Protein AF-A0A4R7DSG0-F1 (afdb_monomer)

Structure (mmCIF, N/CA/C/O backbone):
data_AF-A0A4R7DSG0-F1
#
_entry.id   AF-A0A4R7DSG0-F1
#
loop_
_atom_site.group_PDB
_atom_site.id
_atom_site.type_symbol
_atom_site.label_atom_id
_atom_site.label_alt_id
_atom_site.label_comp_id
_atom_site.label_asym_id
_atom_site.label_entity_id
_atom_site.label_seq_id
_atom_site.pdbx_PDB_ins_code
_atom_site.Cartn_x
_atom_site.Cartn_y
_atom_site.Cartn_z
_atom_site.occupancy
_atom_site.B_iso_or_equiv
_atom_site.auth_seq_id
_atom_site.auth_comp_id
_atom_site.auth_asym_id
_atom_site.auth_atom_id
_atom_site.pdbx_PDB_model_num
ATOM 1 N N . MET A 1 1 ? 11.474 1.889 -8.917 1.00 92.88 1 MET A N 1
ATOM 2 C CA . MET A 1 1 ? 11.365 1.419 -7.517 1.00 92.88 1 MET A CA 1
ATOM 3 C C . MET A 1 1 ? 11.318 -0.101 -7.487 1.00 92.88 1 MET A C 1
ATOM 5 O O . MET A 1 1 ? 10.864 -0.677 -8.471 1.00 92.88 1 MET A O 1
ATOM 9 N N . GLN A 1 2 ? 11.799 -0.752 -6.426 1.00 96.94 2 GLN A N 1
ATOM 10 C CA . GLN A 1 2 ? 11.694 -2.207 -6.287 1.00 96.94 2 GLN A CA 1
ATOM 11 C C . GLN A 1 2 ? 10.310 -2.583 -5.742 1.00 96.94 2 GLN A C 1
ATOM 13 O O . GLN A 1 2 ? 9.827 -1.959 -4.801 1.00 96.94 2 GLN A O 1
ATOM 18 N N . CYS A 1 3 ? 9.650 -3.559 -6.366 1.00 96.50 3 CYS A N 1
ATOM 19 C CA . CYS A 1 3 ? 8.341 -4.037 -5.936 1.00 96.50 3 CYS A CA 1
ATOM 20 C C . CYS A 1 3 ? 8.440 -4.692 -4.556 1.00 96.50 3 CYS A C 1
ATOM 22 O O . CYS A 1 3 ? 9.254 -5.590 -4.358 1.00 96.50 3 CYS A O 1
ATOM 24 N N . THR A 1 4 ? 7.567 -4.303 -3.629 1.00 94.00 4 THR A N 1
ATOM 25 C CA . THR A 1 4 ? 7.542 -4.844 -2.260 1.00 94.00 4 THR A CA 1
ATOM 26 C C . THR A 1 4 ? 7.014 -6.277 -2.166 1.00 94.00 4 THR A C 1
ATOM 28 O O . THR A 1 4 ? 7.174 -6.913 -1.130 1.00 94.00 4 THR A O 1
ATOM 31 N N . LEU A 1 5 ? 6.396 -6.798 -3.233 1.00 96.44 5 LEU A N 1
ATOM 32 C CA . LEU A 1 5 ? 5.835 -8.152 -3.269 1.00 96.44 5 LEU A CA 1
ATOM 33 C C . LEU A 1 5 ? 6.741 -9.159 -3.982 1.00 96.44 5 LEU A C 1
ATOM 35 O O . LEU A 1 5 ? 6.977 -10.241 -3.460 1.00 96.44 5 LEU A O 1
ATOM 39 N N . CYS A 1 6 ? 7.220 -8.827 -5.184 1.00 97.69 6 CYS A N 1
ATOM 40 C CA . CYS A 1 6 ? 7.991 -9.758 -6.019 1.00 97.69 6 CYS A CA 1
ATOM 41 C C . CYS A 1 6 ? 9.438 -9.320 -6.282 1.00 97.69 6 CYS A C 1
ATOM 43 O O . CYS A 1 6 ? 10.1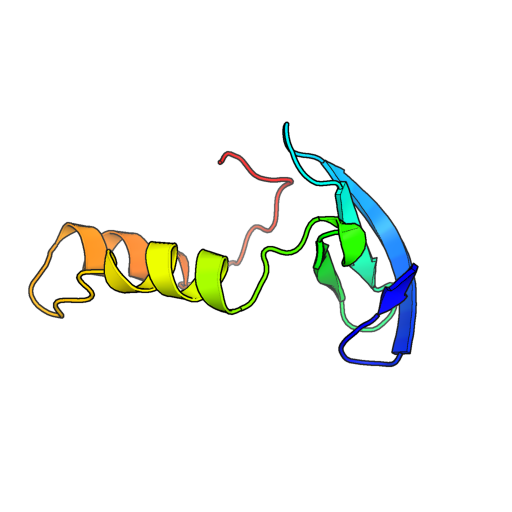62 -10.009 -6.993 1.00 97.69 6 CYS A O 1
ATOM 45 N N . SER A 1 7 ? 9.865 -8.175 -5.742 1.00 97.38 7 SER A N 1
ATOM 46 C CA . SER A 1 7 ? 11.222 -7.628 -5.895 1.00 97.38 7 SER A CA 1
ATOM 47 C C . SER A 1 7 ? 11.643 -7.233 -7.321 1.00 97.38 7 SER A C 1
ATOM 49 O O . SER A 1 7 ? 12.788 -6.821 -7.519 1.00 97.38 7 SER A O 1
ATOM 51 N N . SER A 1 8 ? 10.743 -7.278 -8.306 1.00 98.25 8 SER A N 1
ATOM 52 C CA . SER A 1 8 ? 10.995 -6.795 -9.671 1.00 98.25 8 SER A CA 1
ATOM 53 C C . SER A 1 8 ? 10.923 -5.26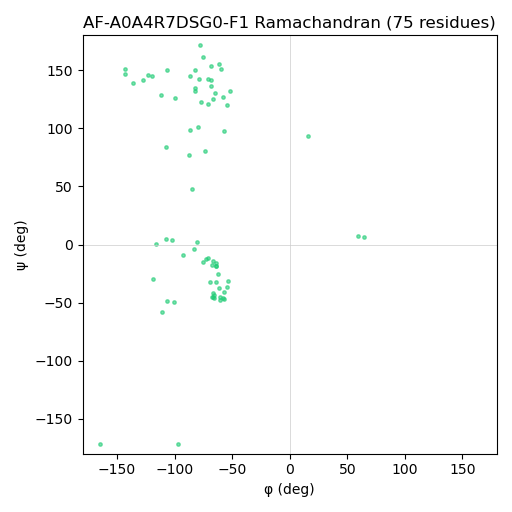9 -9.797 1.00 98.25 8 SER A C 1
ATOM 55 O O . SER A 1 8 ? 10.526 -4.551 -8.872 1.00 98.25 8 SER A O 1
ATOM 57 N N . ILE A 1 9 ? 11.301 -4.749 -10.967 1.00 98.25 9 ILE A N 1
ATOM 58 C CA . ILE A 1 9 ? 11.269 -3.313 -11.259 1.00 98.25 9 ILE A CA 1
A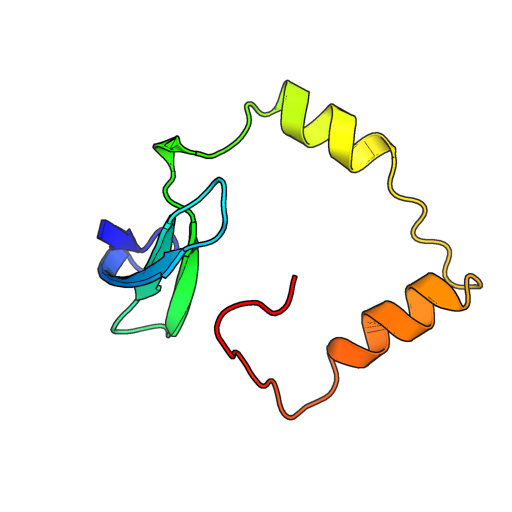TOM 59 C C . ILE A 1 9 ? 9.816 -2.820 -11.336 1.00 98.25 9 ILE A C 1
ATOM 61 O O . ILE A 1 9 ? 8.910 -3.494 -11.822 1.00 98.25 9 ILE A O 1
ATOM 65 N N . SER A 1 10 ? 9.592 -1.619 -10.814 1.00 98.00 10 SER A N 1
ATOM 66 C CA . SER A 1 10 ? 8.318 -0.906 -10.877 1.00 98.00 10 SER A CA 1
ATOM 67 C C . SER A 1 10 ? 8.517 0.492 -11.439 1.00 98.00 10 SER A C 1
ATOM 69 O O . SER A 1 10 ? 9.512 1.163 -11.125 1.00 98.00 10 SER A O 1
ATOM 71 N N . GLN A 1 11 ? 7.556 0.927 -12.246 1.00 97.19 11 GLN A N 1
ATOM 72 C CA . GLN A 1 11 ? 7.546 2.222 -12.920 1.00 97.19 11 GLN A CA 1
ATOM 73 C C . GLN A 1 11 ? 6.531 3.164 -12.262 1.00 97.19 11 GLN A C 1
ATOM 75 O O . GLN A 1 11 ? 5.529 2.677 -11.733 1.00 97.19 11 GLN A O 1
ATOM 80 N N . PRO A 1 12 ? 6.759 4.491 -12.276 1.00 95.88 12 PRO A N 1
ATOM 81 C CA . PRO A 1 12 ? 5.743 5.454 -11.867 1.00 95.88 12 PRO A CA 1
ATOM 82 C C . PRO A 1 12 ? 4.434 5.203 -12.620 1.00 95.88 12 PRO A C 1
ATOM 84 O O . PRO A 1 12 ? 4.439 5.020 -13.836 1.00 95.88 12 PRO A O 1
ATOM 87 N N . PHE A 1 13 ? 3.324 5.173 -11.892 1.00 93.88 13 PHE A N 1
ATOM 88 C CA . PHE A 1 13 ? 2.000 4.903 -12.442 1.00 93.88 13 PHE A CA 1
ATOM 89 C C . PHE A 1 13 ? 1.137 6.158 -12.403 1.00 93.88 13 PHE A C 1
ATOM 91 O O . PHE A 1 13 ? 0.690 6.628 -13.448 1.00 93.88 13 PHE A O 1
ATOM 98 N N . CYS A 1 14 ? 0.941 6.732 -11.215 1.00 92.25 14 CYS A N 1
ATOM 99 C CA . CYS A 1 14 ? 0.338 8.049 -11.058 1.00 92.25 14 CYS A CA 1
ATOM 100 C C . CYS A 1 14 ? 0.573 8.630 -9.659 1.00 92.25 14 CYS A C 1
ATOM 102 O O . CYS A 1 14 ? 1.356 8.081 -8.891 1.00 92.25 14 CYS A O 1
ATOM 104 N N . ALA A 1 15 ? -0.065 9.752 -9.329 1.00 91.69 15 ALA A N 1
ATOM 105 C CA . ALA A 1 15 ? 0.082 10.406 -8.035 1.00 91.69 15 ALA A CA 1
ATOM 106 C C . ALA A 1 15 ? -1.245 11.013 -7.564 1.00 91.69 15 ALA A C 1
ATOM 108 O O . ALA A 1 15 ? -2.032 11.498 -8.378 1.00 91.69 15 ALA A O 1
ATOM 109 N N . ASP A 1 16 ? -1.464 11.006 -6.250 1.00 88.94 16 ASP A N 1
ATOM 110 C CA . ASP A 1 16 ? -2.457 11.858 -5.596 1.00 88.94 16 ASP A CA 1
ATOM 111 C C . ASP A 1 16 ? -1.773 13.128 -5.037 1.00 88.94 16 ASP A C 1
ATOM 113 O O . ASP A 1 16 ? -0.603 13.399 -5.311 1.00 88.94 16 ASP A O 1
ATOM 117 N N . LYS A 1 17 ? -2.494 13.943 -4.257 1.00 87.56 17 LYS A N 1
ATOM 118 C CA . LYS A 1 17 ? -1.941 15.179 -3.662 1.00 87.56 17 LYS A CA 1
ATOM 119 C C . LYS A 1 17 ? -0.800 14.941 -2.660 1.00 87.56 17 LYS A C 1
ATOM 121 O O . LYS A 1 17 ? -0.109 15.891 -2.308 1.00 87.56 17 LYS A O 1
ATOM 126 N N . LYS A 1 18 ? -0.665 13.724 -2.141 1.00 87.81 18 LYS A N 1
ATOM 127 C CA . LYS A 1 18 ? 0.233 13.342 -1.047 1.00 87.81 18 LYS A CA 1
ATOM 128 C C . LYS A 1 18 ? 1.263 12.289 -1.459 1.00 87.81 18 LYS A C 1
ATOM 130 O O . LYS A 1 18 ? 2.329 12.250 -0.859 1.00 87.81 18 LYS A O 1
ATOM 135 N N . ARG A 1 19 ? 0.944 11.411 -2.414 1.00 91.88 19 ARG A N 1
ATOM 136 C CA . ARG A 1 19 ? 1.696 10.177 -2.680 1.00 91.88 19 ARG A CA 1
ATOM 137 C C . ARG A 1 19 ? 1.905 9.947 -4.167 1.00 91.88 19 ARG A C 1
ATOM 139 O O . ARG A 1 19 ? 0.975 10.098 -4.959 1.00 91.88 19 ARG A O 1
ATOM 146 N N . GLN A 1 20 ? 3.108 9.505 -4.524 1.00 94.31 20 GLN A N 1
ATOM 147 C CA . GLN A 1 20 ? 3.360 8.854 -5.806 1.00 94.31 20 GLN A CA 1
ATOM 148 C C . GLN A 1 20 ? 3.074 7.358 -5.693 1.00 94.31 20 GLN A C 1
ATOM 150 O O . GLN A 1 20 ? 3.329 6.743 -4.661 1.00 94.31 20 GLN A O 1
ATOM 155 N N . TYR A 1 21 ? 2.555 6.781 -6.769 1.00 94.38 21 TYR A N 1
ATOM 156 C CA . TYR A 1 21 ? 2.264 5.363 -6.898 1.00 94.38 21 TYR A CA 1
ATOM 157 C C . TYR A 1 21 ? 3.068 4.769 -8.046 1.00 94.38 21 TYR A C 1
ATOM 159 O O . TYR A 1 21 ? 3.253 5.393 -9.094 1.00 94.38 21 TYR A O 1
ATOM 167 N N . PHE A 1 22 ? 3.487 3.525 -7.866 1.00 95.62 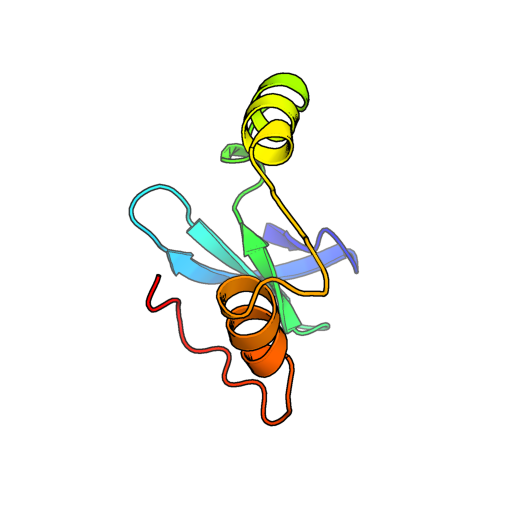22 PHE A N 1
ATOM 168 C CA . PHE A 1 22 ? 4.276 2.755 -8.813 1.00 95.62 22 PHE A CA 1
ATOM 169 C C . PHE A 1 22 ? 3.541 1.469 -9.153 1.00 95.62 22 PHE A C 1
ATOM 171 O O . PHE A 1 22 ? 2.888 0.891 -8.289 1.00 95.62 22 PHE A O 1
ATOM 178 N N . ARG A 1 23 ? 3.668 1.010 -10.397 1.00 96.00 23 ARG A N 1
ATOM 179 C CA . ARG A 1 23 ? 3.156 -0.281 -10.860 1.00 96.00 23 ARG A CA 1
ATOM 180 C C . ARG A 1 23 ? 4.321 -1.204 -11.187 1.00 96.00 23 ARG A C 1
ATOM 182 O O . ARG A 1 23 ? 5.230 -0.816 -11.926 1.00 96.00 23 ARG A O 1
ATOM 189 N N . CYS A 1 24 ? 4.304 -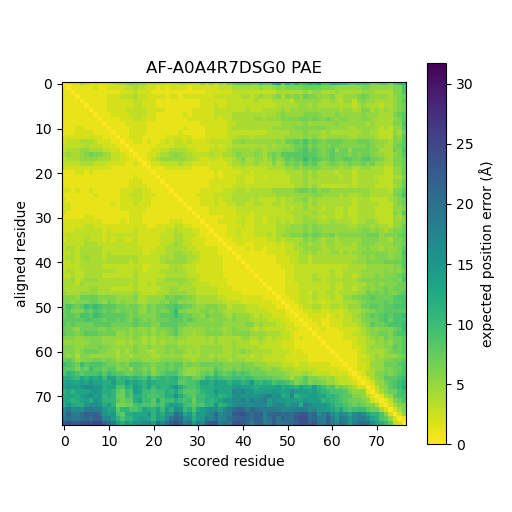2.412 -10.633 1.00 97.12 24 CYS A N 1
ATOM 190 C CA . CYS A 1 24 ? 5.278 -3.444 -10.975 1.00 97.12 24 CYS A CA 1
ATOM 191 C C . CYS A 1 24 ? 5.072 -3.933 -12.412 1.00 97.12 24 CYS A C 1
ATOM 193 O O . CYS A 1 24 ? 3.939 -4.175 -12.818 1.00 97.12 24 CYS A O 1
ATOM 195 N N . THR A 1 25 ? 6.164 -4.102 -13.163 1.00 97.19 25 THR A N 1
ATOM 196 C CA . THR A 1 25 ? 6.113 -4.597 -14.549 1.00 97.19 25 THR A CA 1
ATOM 197 C C . THR A 1 25 ? 5.847 -6.098 -14.650 1.00 97.19 25 THR A C 1
ATOM 199 O O . THR A 1 25 ? 5.507 -6.563 -15.729 1.00 97.19 25 THR A O 1
ATOM 202 N N . GLU A 1 26 ? 5.990 -6.839 -13.545 1.00 98.12 26 GLU A N 1
ATOM 203 C CA . GLU A 1 26 ? 5.855 -8.302 -13.523 1.00 98.12 26 GLU A CA 1
ATOM 204 C C . GLU A 1 26 ? 4.552 -8.778 -12.872 1.00 98.12 26 GLU A C 1
ATOM 206 O O . GLU A 1 26 ? 3.858 -9.622 -13.426 1.00 98.12 26 GLU A O 1
ATOM 211 N N . CYS A 1 27 ? 4.208 -8.262 -11.686 1.00 96.94 27 CYS A N 1
ATOM 212 C CA . CYS A 1 27 ? 3.043 -8.738 -10.925 1.00 96.94 27 CYS A CA 1
ATOM 213 C C . CYS A 1 27 ? 1.860 -7.763 -10.902 1.00 96.94 27 CYS A C 1
ATOM 215 O O . CYS A 1 27 ? 0.898 -7.997 -10.175 1.00 96.94 27 CYS A O 1
ATOM 217 N N . ASP A 1 28 ? 1.951 -6.647 -11.631 1.00 93.75 28 ASP A N 1
ATOM 218 C CA . ASP A 1 28 ? 0.931 -5.592 -11.699 1.00 93.75 28 ASP A CA 1
ATOM 219 C C . ASP A 1 28 ? 0.557 -4.916 -10.368 1.00 93.75 28 ASP A C 1
ATOM 221 O O . ASP A 1 28 ? -0.343 -4.073 -10.340 1.00 93.75 28 ASP A O 1
ATOM 225 N N . LEU A 1 29 ? 1.267 -5.207 -9.270 1.00 94.00 29 LEU A N 1
ATOM 226 C CA . LEU A 1 29 ? 1.034 -4.548 -7.988 1.00 94.00 29 LEU A CA 1
ATOM 227 C C . LEU A 1 29 ? 1.203 -3.035 -8.133 1.00 94.00 29 LEU A C 1
ATOM 229 O O . LEU A 1 29 ? 2.260 -2.564 -8.563 1.00 94.00 29 LEU A O 1
ATOM 233 N N . ILE A 1 30 ? 0.184 -2.292 -7.703 1.00 93.44 30 ILE A N 1
ATOM 234 C CA . ILE A 1 30 ? 0.251 -0.844 -7.522 1.00 93.44 30 ILE A CA 1
ATOM 235 C C . ILE A 1 30 ? 0.474 -0.549 -6.042 1.00 93.44 30 ILE A C 1
ATOM 237 O O . ILE A 1 30 ? -0.278 -1.017 -5.191 1.00 93.44 30 ILE A O 1
ATOM 241 N N . PHE A 1 31 ? 1.508 0.226 -5.736 1.00 93.94 31 PHE A N 1
ATOM 242 C CA . PHE A 1 31 ? 1.902 0.562 -4.370 1.00 93.94 31 PHE A CA 1
ATOM 243 C C . PHE A 1 31 ? 2.404 2.003 -4.291 1.00 93.94 31 PHE A C 1
ATOM 245 O O . PHE A 1 31 ? 2.900 2.550 -5.277 1.00 93.94 31 PHE A O 1
ATOM 252 N N . ALA A 1 32 ? 2.225 2.630 -3.130 1.00 94.25 32 ALA A N 1
ATOM 253 C CA . ALA A 1 32 ? 2.714 3.980 -2.874 1.00 94.25 32 ALA A CA 1
ATOM 254 C C . ALA A 1 32 ? 4.235 3.989 -2.650 1.00 94.25 32 ALA A C 1
ATOM 256 O O . ALA A 1 32 ? 4.833 2.958 -2.337 1.00 94.25 32 ALA A O 1
ATOM 257 N N . ASP A 1 33 ? 4.839 5.166 -2.782 1.00 93.62 33 ASP A N 1
ATOM 258 C CA . ASP A 1 33 ? 6.198 5.438 -2.320 1.00 93.62 33 ASP A CA 1
ATOM 259 C C . ASP A 1 33 ? 6.362 5.086 -0.823 1.00 93.62 33 ASP A C 1
ATOM 261 O O . ASP A 1 33 ? 5.635 5.658 -0.001 1.00 93.62 33 ASP A O 1
ATOM 265 N N . PRO A 1 34 ? 7.272 4.160 -0.448 1.00 90.75 34 PRO A N 1
ATOM 266 C CA . PRO A 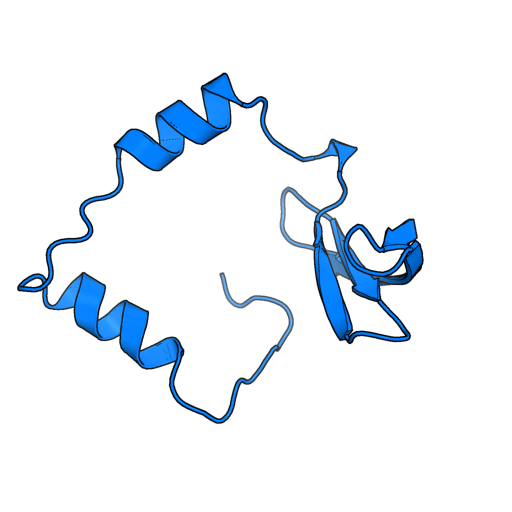1 34 ? 7.542 3.786 0.935 1.00 90.75 34 PRO A CA 1
ATOM 267 C C . PRO A 1 34 ? 7.869 4.974 1.835 1.00 90.75 34 PRO A C 1
ATOM 269 O O . PRO A 1 34 ? 7.483 4.962 3.001 1.00 90.75 34 PRO A O 1
ATOM 272 N N . ASP A 1 35 ? 8.493 6.021 1.292 1.00 91.50 35 ASP A N 1
ATOM 273 C CA . ASP A 1 35 ? 8.858 7.220 2.055 1.00 91.50 35 ASP A CA 1
ATOM 274 C C . ASP A 1 35 ? 7.630 8.069 2.435 1.00 91.50 35 ASP A C 1
ATOM 276 O O . ASP A 1 35 ? 7.717 8.975 3.262 1.00 91.50 35 ASP A O 1
ATOM 280 N N . THR A 1 36 ? 6.463 7.770 1.856 1.00 92.62 36 THR A N 1
ATOM 281 C CA . THR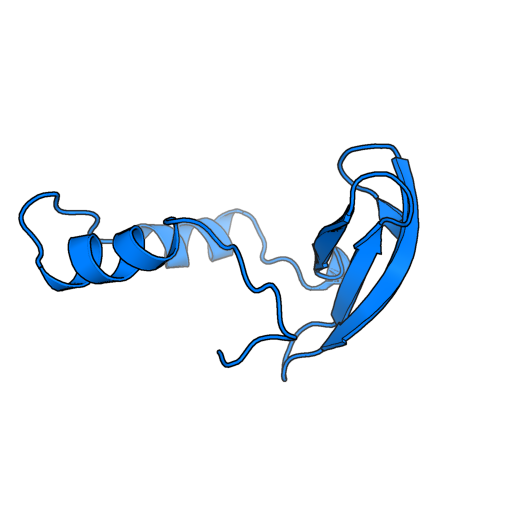 A 1 36 ? 5.182 8.428 2.162 1.00 92.62 36 THR A CA 1
ATOM 282 C C . THR A 1 36 ? 4.267 7.598 3.064 1.00 92.62 36 THR A C 1
ATOM 284 O O . THR A 1 36 ? 3.121 7.991 3.313 1.00 92.62 36 THR A O 1
ATOM 287 N N . LEU A 1 37 ? 4.738 6.439 3.536 1.00 90.81 37 LEU A N 1
ATOM 288 C CA . LEU A 1 37 ? 3.991 5.608 4.472 1.00 90.81 37 LEU A CA 1
ATOM 289 C C . LEU A 1 37 ? 3.946 6.264 5.852 1.00 90.81 37 LEU A C 1
ATOM 291 O O . LEU A 1 37 ? 4.904 6.880 6.313 1.00 90.81 37 LEU A O 1
ATOM 295 N N . LEU A 1 38 ? 2.801 6.113 6.510 1.00 93.44 38 LEU A N 1
ATOM 296 C CA . LEU A 1 38 ? 2.641 6.527 7.896 1.00 93.44 38 LEU A CA 1
ATOM 297 C C . LEU A 1 38 ? 3.477 5.628 8.805 1.00 93.44 38 LEU A C 1
ATOM 299 O O . LEU A 1 38 ? 3.709 4.455 8.499 1.00 93.44 38 LEU A O 1
ATOM 303 N N . SER A 1 39 ? 3.874 6.152 9.963 1.00 95.56 39 SER A N 1
ATOM 304 C CA . SER A 1 39 ? 4.372 5.282 11.022 1.00 95.56 39 SER A CA 1
ATOM 305 C C . SER A 1 39 ? 3.278 4.302 11.452 1.00 95.56 39 SER A C 1
ATOM 307 O O . SER A 1 39 ? 2.084 4.586 11.350 1.00 95.56 39 SER A O 1
ATOM 309 N N . GLN A 1 40 ? 3.678 3.160 12.009 1.00 95.88 40 GLN A N 1
ATOM 310 C CA . GLN A 1 40 ? 2.731 2.159 12.506 1.00 95.88 40 GLN A CA 1
ATOM 311 C C . GLN A 1 40 ? 1.722 2.745 13.511 1.00 95.88 40 GLN A C 1
ATOM 313 O O . GLN A 1 40 ? 0.554 2.362 13.519 1.00 95.88 40 GLN A O 1
ATOM 318 N N . ALA A 1 41 ? 2.159 3.681 14.361 1.00 97.69 41 ALA A N 1
ATOM 319 C CA . ALA A 1 41 ? 1.288 4.331 15.334 1.00 97.69 41 ALA A CA 1
ATOM 320 C C . ALA A 1 41 ? 0.237 5.225 14.656 1.00 97.69 41 ALA A C 1
ATOM 322 O O . ALA A 1 41 ? -0.939 5.159 15.005 1.00 97.69 41 ALA A O 1
ATOM 323 N N . GLU A 1 42 ? 0.639 6.026 13.668 1.00 96.94 42 GLU A N 1
ATOM 324 C CA . GLU A 1 42 ? -0.272 6.882 12.899 1.00 96.94 42 GLU A CA 1
ATOM 325 C C . GLU A 1 42 ? -1.244 6.062 12.046 1.00 96.94 42 GLU A C 1
ATOM 327 O O . GLU A 1 42 ? -2.436 6.365 12.013 1.00 96.94 42 GLU A O 1
ATOM 332 N N . GLU A 1 43 ? -0.760 4.999 11.397 1.00 96.25 43 GLU A N 1
ATOM 333 C CA . GLU A 1 43 ? -1.608 4.065 10.658 1.00 96.25 43 GLU A CA 1
ATOM 334 C C . GLU A 1 43 ? -2.664 3.450 11.582 1.00 96.25 43 GLU A C 1
ATOM 336 O O . GLU A 1 43 ? -3.850 3.456 11.248 1.00 96.25 43 GLU A O 1
ATOM 341 N N . LYS A 1 44 ? -2.259 2.994 12.775 1.00 96.06 44 LYS A N 1
ATOM 342 C CA . LYS A 1 44 ? -3.180 2.428 13.765 1.00 96.06 44 LYS A CA 1
ATOM 343 C C . LYS A 1 44 ? -4.241 3.438 14.198 1.00 96.06 44 LYS A C 1
ATOM 345 O O . LYS A 1 44 ? -5.412 3.077 14.249 1.00 96.06 44 LYS A O 1
ATOM 350 N N . LEU A 1 45 ? -3.854 4.682 14.487 1.00 97.06 45 LEU A N 1
ATOM 351 C CA . LEU A 1 45 ? -4.805 5.725 14.885 1.00 97.06 45 LEU A CA 1
ATOM 352 C C . LEU A 1 45 ? -5.893 5.927 13.829 1.00 97.06 45 LEU A C 1
ATOM 354 O O . LEU A 1 45 ? -7.057 6.059 14.183 1.00 97.06 45 LEU A O 1
ATOM 358 N N . ILE A 1 46 ? -5.534 5.915 12.542 1.00 95.25 46 ILE A N 1
ATOM 359 C CA . ILE A 1 46 ? -6.515 5.995 11.452 1.00 95.25 46 ILE A CA 1
ATOM 360 C C . ILE A 1 46 ? -7.389 4.739 11.424 1.00 95.25 46 ILE A C 1
ATOM 362 O O . ILE A 1 46 ? -8.608 4.837 11.297 1.00 95.25 46 ILE A O 1
ATOM 366 N N . TYR A 1 47 ? -6.776 3.563 11.555 1.00 93.56 47 TYR A N 1
ATOM 367 C CA . TYR A 1 47 ? -7.479 2.284 11.491 1.00 93.56 47 TYR A CA 1
ATOM 368 C C . TYR A 1 47 ? -8.495 2.097 12.621 1.00 93.56 47 TYR A C 1
ATOM 370 O O . TYR A 1 47 ? -9.538 1.481 12.409 1.00 93.56 47 TYR A O 1
ATOM 378 N N . ASP A 1 48 ? -8.218 2.650 13.802 1.00 95.69 48 ASP A N 1
ATOM 379 C CA . ASP A 1 48 ? -9.106 2.595 14.964 1.00 95.69 48 ASP A CA 1
ATOM 380 C C . ASP A 1 48 ? -10.441 3.337 14.726 1.00 95.69 48 ASP A C 1
ATOM 382 O O . ASP A 1 48 ? -11.406 3.089 15.446 1.00 95.69 48 ASP A O 1
ATOM 386 N N . TYR A 1 49 ? -10.537 4.193 13.697 1.00 93.06 49 TYR A N 1
ATOM 387 C CA . TYR A 1 49 ? -11.794 4.832 13.279 1.00 93.06 49 TYR A CA 1
ATOM 388 C C . TYR A 1 49 ? -12.663 3.963 12.353 1.00 93.06 49 TYR A C 1
ATOM 390 O O . TYR A 1 49 ? -13.754 4.387 11.969 1.00 93.06 49 TYR A O 1
ATOM 398 N N . HIS A 1 50 ? -12.208 2.779 11.933 1.00 90.75 50 HIS A N 1
ATOM 399 C CA . HIS A 1 50 ? -12.987 1.932 11.030 1.00 90.75 50 HIS A CA 1
ATOM 400 C C . HIS A 1 50 ? -14.124 1.190 11.750 1.00 90.75 50 HIS A C 1
ATOM 402 O O . HIS A 1 50 ? -13.894 0.347 12.615 1.00 90.75 50 HIS A O 1
ATOM 408 N N . GLU A 1 51 ? -15.356 1.400 11.285 1.00 89.38 51 GLU A N 1
ATOM 409 C CA . GLU A 1 51 ? -16.552 0.672 11.725 1.00 89.38 51 GLU A CA 1
ATOM 410 C C . GLU A 1 51 ? -17.032 -0.307 10.636 1.00 89.38 51 GLU A C 1
ATOM 412 O O . GLU A 1 51 ? -17.921 -0.023 9.837 1.00 89.38 51 GLU A O 1
ATOM 417 N N . ASN A 1 52 ? -16.439 -1.503 10.590 1.00 90.75 52 ASN A N 1
ATOM 418 C CA . ASN A 1 52 ? -16.715 -2.518 9.558 1.00 90.75 52 ASN A CA 1
ATOM 419 C C . ASN A 1 52 ? -17.937 -3.405 9.886 1.00 90.75 52 ASN A C 1
ATOM 421 O O . ASN A 1 52 ? -17.875 -4.636 9.824 1.00 90.75 52 ASN A O 1
ATOM 425 N N . GLY A 1 53 ? -19.057 -2.796 10.282 1.00 94.56 53 GLY A N 1
ATOM 426 C CA . GLY A 1 53 ? -20.270 -3.519 10.671 1.00 94.56 53 GLY A CA 1
ATOM 427 C C . GLY A 1 53 ? -20.914 -4.265 9.488 1.00 94.56 53 GLY A C 1
ATOM 428 O O . GLY A 1 53 ? -21.280 -3.631 8.501 1.00 94.56 53 GLY A O 1
ATOM 429 N N . PRO A 1 54 ? -21.164 -5.588 9.551 1.00 92.75 54 PRO A N 1
ATOM 430 C CA . PRO A 1 54 ? -21.711 -6.350 8.414 1.00 92.75 54 PRO A CA 1
ATOM 431 C C . PRO A 1 54 ? -23.157 -5.974 8.039 1.00 92.75 54 PRO A C 1
ATOM 433 O O . PRO A 1 54 ? -23.625 -6.290 6.938 1.00 92.75 54 PRO A O 1
ATOM 436 N N . ASN A 1 55 ? -23.859 -5.307 8.957 1.00 94.62 55 ASN A N 1
ATOM 437 C CA . ASN A 1 55 ? -25.203 -4.766 8.759 1.00 94.62 55 ASN A CA 1
ATOM 438 C C . ASN A 1 55 ? -25.189 -3.306 8.277 1.00 94.62 55 ASN A C 1
ATOM 440 O O . ASN A 1 55 ? -26.240 -2.793 7.898 1.00 94.62 55 ASN A O 1
ATOM 444 N N . ASP A 1 56 ? -24.028 -2.644 8.264 1.00 94.75 56 ASP A N 1
ATOM 445 C CA . ASP A 1 56 ? -23.896 -1.283 7.755 1.00 94.75 56 ASP A CA 1
ATOM 446 C C . ASP A 1 56 ? -24.031 -1.281 6.222 1.00 94.75 56 ASP A C 1
ATOM 448 O O . ASP A 1 56 ? -23.295 -1.950 5.489 1.00 94.75 56 ASP A O 1
ATOM 452 N N . LEU A 1 57 ? -25.017 -0.541 5.713 1.00 93.44 57 LEU A N 1
ATOM 453 C CA . LEU A 1 57 ? -25.305 -0.486 4.279 1.00 93.44 57 LEU A CA 1
ATOM 454 C C . LEU A 1 57 ? -24.209 0.238 3.487 1.00 93.44 57 LEU A C 1
ATOM 456 O O . LEU A 1 57 ? -23.957 -0.125 2.335 1.00 93.44 57 LEU A O 1
ATOM 460 N N . GLY A 1 58 ? -23.558 1.237 4.085 1.00 91.25 58 GLY A N 1
ATOM 461 C CA . GLY A 1 58 ? -22.431 1.956 3.498 1.00 91.25 58 GLY A CA 1
ATOM 462 C C . GLY A 1 58 ? -21.220 1.045 3.333 1.00 91.25 58 GLY A C 1
ATOM 463 O O . GLY A 1 58 ? -20.669 0.958 2.235 1.00 91.25 58 GLY A O 1
ATOM 464 N N . TYR A 1 59 ? -20.887 0.275 4.367 1.00 92.00 59 TYR A N 1
ATOM 465 C CA . TYR A 1 59 ? -19.830 -0.729 4.339 1.00 92.00 59 TYR A CA 1
ATOM 466 C C . TYR A 1 59 ? -20.107 -1.806 3.286 1.00 92.00 59 TYR A C 1
ATOM 468 O O . TYR A 1 59 ? -19.269 -2.079 2.426 1.00 92.00 59 TYR A O 1
ATOM 476 N N . ARG A 1 60 ? -21.327 -2.354 3.243 1.00 92.44 60 ARG A N 1
ATOM 477 C CA . ARG A 1 60 ? -21.725 -3.323 2.205 1.00 92.44 60 ARG A CA 1
ATOM 478 C C . ARG A 1 60 ? -21.657 -2.730 0.795 1.00 92.44 60 ARG A C 1
ATOM 480 O O . ARG A 1 60 ? -21.282 -3.431 -0.145 1.00 92.44 60 ARG A O 1
ATOM 487 N N . LYS A 1 61 ? -22.019 -1.453 0.624 1.00 90.81 61 LYS A N 1
ATOM 488 C CA . LYS A 1 61 ? -21.902 -0.746 -0.660 1.00 90.81 61 LYS A CA 1
ATOM 489 C C . LYS A 1 61 ? -20.441 -0.571 -1.063 1.00 90.81 61 LYS A C 1
ATOM 491 O O . LYS A 1 61 ? -20.123 -0.835 -2.216 1.00 90.81 61 LYS A O 1
ATOM 496 N N . PHE A 1 62 ? -19.569 -0.192 -0.132 1.00 88.31 62 PHE A N 1
ATOM 497 C CA . PHE A 1 62 ? -18.126 -0.127 -0.355 1.00 88.31 62 PHE A CA 1
ATOM 498 C C . PHE A 1 62 ? -17.565 -1.487 -0.801 1.00 88.31 62 PHE A C 1
ATOM 500 O O . PHE A 1 62 ? -16.891 -1.560 -1.827 1.00 88.31 62 PHE A O 1
ATOM 507 N N . LEU A 1 63 ? -17.928 -2.580 -0.119 1.00 90.62 63 LEU A N 1
ATOM 508 C CA . LEU A 1 63 ? -17.495 -3.934 -0.489 1.00 90.62 63 LEU A CA 1
ATOM 509 C C . LEU A 1 63 ? -17.976 -4.374 -1.879 1.00 90.62 63 LEU A C 1
ATOM 511 O O . LEU A 1 63 ? -17.326 -5.202 -2.514 1.00 90.62 63 LEU A O 1
ATOM 515 N N . ASN A 1 64 ? -19.075 -3.820 -2.403 1.00 87.62 64 ASN A N 1
ATOM 516 C CA . ASN A 1 64 ? -19.512 -4.132 -3.768 1.00 87.62 64 ASN A CA 1
ATOM 517 C C . ASN A 1 64 ? -18.509 -3.676 -4.842 1.00 87.62 64 ASN A C 1
ATOM 519 O O . ASN A 1 64 ? -18.565 -4.211 -5.947 1.00 87.62 64 ASN A O 1
ATOM 523 N N . HIS A 1 65 ? -17.579 -2.761 -4.541 1.00 82.50 65 HIS A N 1
ATOM 524 C CA . HIS A 1 65 ? -16.486 -2.409 -5.456 1.00 82.50 65 HIS A CA 1
ATOM 525 C C . HIS A 1 65 ? -15.484 -3.556 -5.674 1.00 82.50 65 HIS A C 1
ATOM 527 O O . HIS A 1 65 ? -14.708 -3.514 -6.622 1.00 82.50 65 HIS A O 1
ATOM 533 N N . LEU A 1 66 ? -15.517 -4.604 -4.841 1.00 85.00 66 LEU A N 1
ATOM 534 C CA . LEU A 1 66 ? -14.692 -5.805 -5.003 1.00 85.00 66 LEU A CA 1
ATOM 535 C C . LEU A 1 66 ? -15.260 -6.792 -6.040 1.00 85.00 66 LEU A C 1
ATOM 537 O O . LEU A 1 66 ? -14.705 -7.878 -6.226 1.00 85.00 66 LEU A O 1
ATOM 541 N N . LYS A 1 67 ? -16.374 -6.459 -6.701 1.00 83.62 67 LYS A N 1
ATOM 542 C CA . LYS A 1 67 ? -16.954 -7.299 -7.752 1.00 83.62 67 LYS A CA 1
ATOM 543 C C . LYS A 1 67 ? -16.239 -7.056 -9.088 1.00 83.62 67 LYS A C 1
ATOM 545 O O . LYS A 1 67 ? -16.056 -5.899 -9.459 1.00 83.62 67 LYS A O 1
ATOM 550 N N . PRO A 1 68 ? -15.881 -8.114 -9.836 1.00 78.69 68 PRO A N 1
ATOM 551 C CA . PRO A 1 68 ? -15.320 -7.969 -11.175 1.00 78.69 68 PRO A CA 1
ATOM 552 C C . PRO A 1 68 ? -16.278 -7.246 -12.142 1.00 78.69 68 PRO A C 1
ATOM 554 O O . PRO A 1 68 ? -17.496 -7.408 -12.016 1.00 78.69 68 PRO A O 1
ATOM 557 N N . PRO A 1 69 ? -15.756 -6.531 -13.157 1.00 76.44 69 PRO A N 1
ATOM 558 C CA . PRO A 1 69 ? -14.335 -6.321 -13.455 1.00 76.44 69 PRO A CA 1
ATOM 559 C C . PRO A 1 69 ? -13.682 -5.246 -12.566 1.00 76.44 69 PRO A C 1
ATOM 561 O O . PRO A 1 69 ? -14.274 -4.209 -12.282 1.00 76.44 69 PRO A O 1
ATOM 564 N N . TYR A 1 70 ? -12.424 -5.470 -12.175 1.00 70.56 70 TYR A N 1
ATOM 565 C CA . TYR A 1 70 ? -11.632 -4.485 -11.435 1.00 70.56 70 TYR A CA 1
ATOM 566 C C . TYR A 1 70 ? -11.066 -3.439 -12.402 1.00 70.56 70 TYR A C 1
ATOM 568 O O . TYR A 1 70 ? -10.085 -3.692 -13.100 1.00 70.56 70 TYR A O 1
ATOM 576 N N . 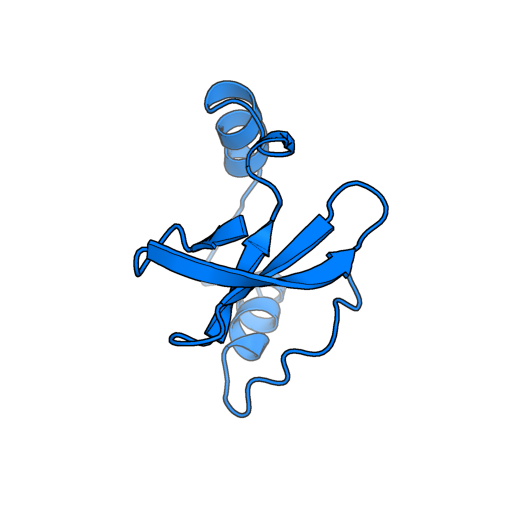TRP A 1 71 ? -11.674 -2.256 -12.468 1.00 64.69 71 TRP A N 1
ATOM 577 C CA . TRP A 1 71 ? -11.102 -1.140 -13.223 1.00 64.69 71 TRP A CA 1
ATOM 578 C C . TRP A 1 71 ? -10.135 -0.355 -12.344 1.00 64.69 71 TRP A C 1
ATOM 580 O O . TRP A 1 71 ? -10.546 0.507 -11.567 1.00 64.69 71 TRP A O 1
ATOM 590 N N . ILE A 1 72 ? -8.838 -0.630 -12.482 1.00 68.38 72 ILE A N 1
ATOM 591 C CA . ILE A 1 72 ? -7.798 0.160 -11.821 1.00 68.38 72 ILE A CA 1
ATOM 592 C C . ILE A 1 72 ? -7.438 1.345 -12.721 1.00 68.38 72 ILE A C 1
ATOM 594 O O . ILE A 1 72 ? -6.433 1.346 -13.428 1.00 68.38 72 ILE A O 1
ATOM 598 N N . ASN A 1 73 ? -8.303 2.355 -12.726 1.00 68.56 73 ASN A N 1
ATOM 599 C CA . ASN A 1 73 ? -7.952 3.668 -13.258 1.00 68.56 73 ASN A CA 1
ATOM 600 C C . ASN A 1 73 ? -7.201 4.445 -12.182 1.00 68.56 73 ASN A C 1
ATOM 602 O O . ASN A 1 73 ? -7.460 4.229 -10.998 1.00 68.56 73 ASN A O 1
ATOM 606 N N . CYS A 1 74 ? -6.291 5.340 -12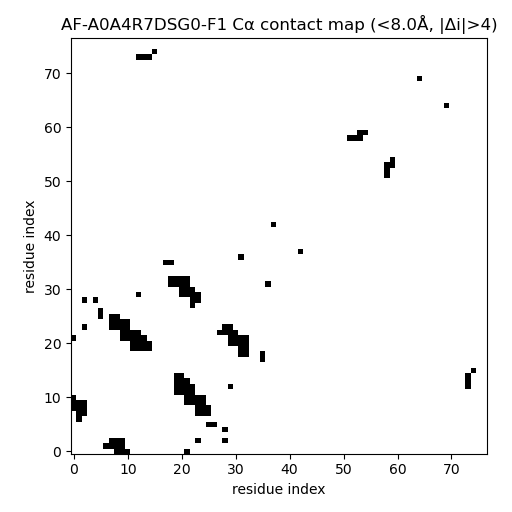.579 1.00 65.38 74 CYS A N 1
ATOM 607 C CA . CYS A 1 74 ? -5.610 6.212 -11.629 1.00 65.38 74 CYS A CA 1
ATOM 608 C C . CYS A 1 74 ? -6.647 7.023 -10.826 1.00 65.38 74 CYS A C 1
ATOM 610 O O . CYS A 1 74 ? -7.227 7.990 -11.314 1.00 65.38 74 CYS A O 1
ATOM 612 N N . LEU A 1 75 ? -6.922 6.492 -9.635 1.00 59.41 75 LEU A N 1
ATOM 613 C CA . LEU A 1 75 ? -7.630 6.996 -8.469 1.00 59.41 75 LEU A CA 1
ATOM 614 C C . LEU A 1 75 ? -8.509 8.236 -8.718 1.00 59.41 75 LEU A C 1
ATOM 616 O O . LEU A 1 75 ? -8.081 9.371 -8.539 1.00 59.41 75 LEU A O 1
ATOM 620 N N . ARG A 1 76 ? -9.798 8.006 -9.012 1.00 51.19 76 ARG A N 1
ATOM 621 C CA . ARG A 1 76 ? -10.859 8.878 -8.478 1.00 51.19 76 ARG A CA 1
ATOM 622 C C . ARG A 1 76 ? -11.004 8.548 -6.989 1.00 51.19 76 ARG A C 1
ATOM 624 O O . ARG A 1 76 ? -11.866 7.750 -6.627 1.00 51.19 76 ARG A O 1
ATOM 631 N N . VAL A 1 77 ? -10.126 9.101 -6.160 1.00 44.31 77 VAL A N 1
ATOM 632 C CA . VAL A 1 77 ? -10.341 9.235 -4.712 1.00 44.31 77 VAL A CA 1
ATOM 633 C C . VAL A 1 77 ? -10.351 10.718 -4.395 1.00 44.31 77 VAL A C 1
ATOM 635 O O . VAL A 1 77 ? -9.423 11.414 -4.864 1.00 44.31 77 VAL A O 1
#

Mean predicted aligned error: 5.01 Å

Solvent-accessible surface area (backbone atoms only — not comparable to full-atom values): 4990 Å² total; per-residue (Å²): 88,71,30,93,86,80,64,44,61,26,44,85,67,48,68,63,102,82,42,48,28,30,29,24,79,82,79,65,50,70,44,64,46,74,92,67,56,70,55,73,67,58,48,46,61,58,54,72,71,64,79,84,47,90,84,39,65,66,52,54,55,58,58,54,68,76,48,83,80,80,79,86,62,88,69,97,119

Nearest PDB structures (foldseek):
  7hh2-assembly3_C  TM=3.645E-01  e=3.482E+00  Homo sapiens
  7hgi-assembly3_C  TM=3.743E-01  e=4.241E+00  Homo sapiens
  3qby-assembly1_B  TM=3.835E-01  e=5.891E+00  Homo sapiens
  3qby-assembly1_C  TM=3.585E-01  e=9.968E+00  Homo sapiens
  9gru-assembly3_C  TM=3.566E-01  e=8.740E+00  Homo sapiens

Sequence (77 aa):
MQCTLCSSISQPFCADKKRQYFRCTECDLIFADPDTLLSQAEEKLIYDYHENGPNDLGYRKFLNHLKPPYWINCLRV

pLDDT: mean 89.75, std 10.83, range [44.31, 98.25]

Foldseek 3Di:
DQDPPPRADWDFDQDDPQWTWTAGPPPRDIDTDPVSDDDPVVVVVVVVPDDCDPPDPVNVVVCVCVDPDNDPDPDPD

Secondary structure (DSSP, 8-state):
-B-TTT--BEEEEEE-SS-EEEEETTT--EEE-GGGPPPHHHHHHHHTT----TT-HHHHHHHGGGSSS----S---

Radius of gyration: 15.12 Å; Cα contacts (8 Å, |Δi|>4): 76; chains: 1; bounding box: 37×25×30 Å